Protein AF-A0AAV3RL65-F1 (afdb_monomer)

InterPro domains:
  IPR021109 Aspartic peptidase domain superfamily [G3DSA:2.40.70.10] (1-106)

Radius of gyration: 14.43 Å; Cα contacts (8 Å, |Δi|>4): 192; chains: 1; bounding box: 36×30×37 Å

Solvent-accessible surface area (backbone atoms only — not comparable to full-atom values): 6348 Å² total; per-residue (Å²): 112,43,82,36,83,84,38,85,54,25,39,33,31,44,74,41,47,56,73,68,67,56,67,71,84,61,48,40,83,35,100,47,74,47,70,48,96,86,66,53,72,44,66,36,64,14,32,37,76,43,84,44,75,50,72,58,88,85,51,41,43,76,45,83,38,67,28,42,25,31,79,65,92,86,61,95,55,50,31,37,45,7,36,56,59,38,56,77,46,60,48,48,75,38,79,93,73,74,41,78,47,55,76,49,75,82,129

Secondary structure (DSSP, 8-state):
-EE-TT-SS-EEEHHHHHHTT--GGGSBP---EEE-TTS-EEEEEEEEEEEEEEEETTEEEEEEEEEEEE--TT---SEEE-HHHHHHTT-EEETTTTEEE------

Foldseek 3Di:
DAEDAPDPFKAAEVVLVVVVVDPCVQFADDQDWDADPVRDIFGFRGKHWDFDWDDDDQFIDTDGGIHGYGHDPPDPDRIYHYNPVCVVQVWDQDPVVRDIDGDGDDD

Structure (mmCIF, N/CA/C/O backbone):
data_AF-A0AAV3RL65-F1
#
_entry.id   AF-A0AAV3RL65-F1
#
loop_
_atom_site.group_PDB
_atom_site.id
_atom_site.type_symbol
_atom_site.label_atom_id
_atom_site.label_alt_id
_atom_site.label_comp_id
_atom_site.label_asym_id
_atom_site.label_entity_id
_atom_site.label_seq_id
_atom_site.pdbx_PDB_ins_code
_atom_site.Cartn_x
_atom_site.Cartn_y
_atom_site.Cartn_z
_atom_site.occupancy
_atom_site.B_iso_or_equiv
_atom_site.auth_seq_id
_atom_site.auth_comp_id
_atom_site.auth_asym_id
_atom_site.auth_atom_id
_atom_site.pdbx_PDB_model_num
ATOM 1 N N . MET A 1 1 ? 4.165 -3.338 4.267 1.00 86.81 1 MET A N 1
ATOM 2 C CA . MET A 1 1 ? 3.481 -2.068 3.989 1.00 86.81 1 MET A CA 1
ATOM 3 C C . MET A 1 1 ? 4.323 -0.871 4.358 1.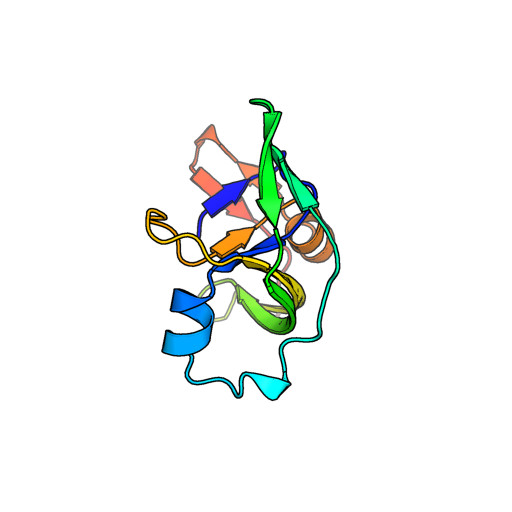00 86.81 1 MET A C 1
ATOM 5 O O . MET A 1 1 ? 4.656 -0.715 5.530 1.00 86.81 1 MET A O 1
ATOM 9 N N . LEU A 1 2 ? 4.642 -0.033 3.375 1.00 93.25 2 LEU A N 1
ATOM 10 C CA . LEU A 1 2 ? 5.087 1.340 3.609 1.00 93.25 2 LEU A CA 1
ATOM 11 C C . LEU A 1 2 ? 3.891 2.280 3.422 1.00 93.25 2 LEU A C 1
ATOM 13 O O . LEU A 1 2 ? 3.149 2.129 2.457 1.00 93.25 2 LEU A O 1
ATOM 17 N N . VAL A 1 3 ? 3.697 3.236 4.329 1.00 94.06 3 VAL A N 1
ATOM 18 C CA . VAL A 1 3 ? 2.678 4.287 4.192 1.00 94.06 3 VAL A CA 1
ATOM 19 C C . VAL A 1 3 ? 3.382 5.588 3.837 1.00 94.06 3 VAL A C 1
ATOM 21 O O . VAL A 1 3 ? 4.204 6.068 4.616 1.00 94.06 3 VAL A O 1
ATOM 24 N N . ASP A 1 4 ? 3.051 6.152 2.681 1.00 93.12 4 ASP A N 1
ATOM 25 C CA . ASP A 1 4 ? 3.666 7.365 2.153 1.00 93.12 4 ASP A CA 1
ATOM 26 C C . ASP A 1 4 ? 2.588 8.380 1.754 1.00 93.12 4 ASP A C 1
ATOM 28 O O . ASP A 1 4 ? 1.993 8.331 0.679 1.00 93.12 4 ASP A O 1
ATOM 32 N N . THR A 1 5 ? 2.359 9.365 2.621 1.00 92.50 5 THR A N 1
ATOM 33 C CA . THR A 1 5 ? 1.389 10.445 2.384 1.00 92.50 5 THR A CA 1
ATOM 34 C C . THR A 1 5 ? 1.764 11.352 1.205 1.00 92.50 5 THR A C 1
ATOM 36 O O . THR A 1 5 ? 0.926 12.114 0.716 1.00 92.50 5 THR A O 1
ATOM 39 N N . CYS A 1 6 ? 3.016 11.307 0.751 1.00 91.25 6 CYS A N 1
ATOM 40 C CA . CYS A 1 6 ? 3.522 12.117 -0.349 1.00 91.25 6 CYS A CA 1
ATOM 41 C C . CYS A 1 6 ? 3.405 11.406 -1.702 1.00 91.25 6 CYS A C 1
ATOM 43 O O . CYS A 1 6 ? 3.424 12.088 -2.734 1.00 91.25 6 CYS A O 1
ATOM 45 N N . ASN A 1 7 ? 3.204 10.086 -1.728 1.00 91.25 7 ASN A N 1
ATOM 46 C CA . ASN A 1 7 ? 3.079 9.358 -2.983 1.00 91.25 7 ASN A CA 1
ATOM 47 C C . ASN A 1 7 ? 1.707 9.578 -3.639 1.00 91.25 7 ASN A C 1
ATOM 49 O O . ASN A 1 7 ? 0.662 9.539 -2.986 1.00 91.25 7 ASN A O 1
ATOM 53 N N . SER A 1 8 ? 1.699 9.834 -4.947 1.00 92.75 8 SER A N 1
ATOM 54 C CA . SER A 1 8 ? 0.476 10.089 -5.725 1.00 92.75 8 SER A CA 1
ATOM 55 C C . SER A 1 8 ? -0.236 8.821 -6.189 1.00 92.75 8 SER A C 1
ATOM 57 O O . SER A 1 8 ? -1.384 8.903 -6.618 1.00 92.75 8 SER A O 1
ATOM 59 N N . VAL A 1 9 ? 0.435 7.677 -6.105 1.00 94.88 9 VAL A N 1
ATOM 60 C CA . VAL A 1 9 ? -0.052 6.370 -6.547 1.00 94.88 9 VAL A CA 1
ATOM 61 C C . VAL A 1 9 ? 0.094 5.354 -5.420 1.00 94.88 9 VAL A C 1
ATOM 63 O O . VAL A 1 9 ? 0.878 5.551 -4.494 1.00 94.88 9 VAL A O 1
ATOM 66 N N . ASP A 1 10 ? -0.631 4.250 -5.502 1.00 96.88 10 ASP A N 1
ATOM 67 C CA . ASP A 1 10 ? -0.387 3.080 -4.664 1.00 96.88 10 ASP A CA 1
ATOM 68 C C . ASP A 1 10 ? 0.437 2.077 -5.471 1.00 96.88 10 ASP A C 1
ATOM 70 O O . ASP A 1 10 ? 0.130 1.815 -6.636 1.00 96.88 10 ASP A O 1
ATOM 74 N N . LEU A 1 11 ? 1.506 1.541 -4.883 1.00 95.75 11 LEU A N 1
ATOM 75 C CA . LEU A 1 11 ? 2.410 0.614 -5.564 1.00 95.75 11 LEU A CA 1
ATOM 76 C C . LEU A 1 11 ? 2.276 -0.789 -5.002 1.00 95.75 11 LEU A C 1
ATOM 78 O O . LEU A 1 11 ? 2.280 -0.984 -3.786 1.00 95.75 11 LEU A O 1
ATOM 82 N N . LEU A 1 12 ? 2.265 -1.761 -5.903 1.00 96.56 12 LEU A N 1
ATOM 83 C CA . LEU A 1 12 ? 2.430 -3.167 -5.574 1.00 96.56 12 LEU A CA 1
ATOM 84 C C . LEU A 1 12 ? 3.652 -3.699 -6.316 1.00 96.56 12 LEU A C 1
ATOM 86 O O . LEU A 1 12 ? 3.762 -3.555 -7.533 1.00 96.56 12 LEU A O 1
ATOM 90 N N . TYR A 1 13 ? 4.577 -4.319 -5.593 1.00 95.56 13 TYR A N 1
ATOM 91 C CA . TYR A 1 13 ? 5.738 -4.925 -6.235 1.00 95.56 13 TYR A CA 1
ATOM 92 C C . TYR A 1 13 ? 5.324 -6.222 -6.930 1.00 95.56 13 TYR A C 1
ATOM 94 O O . TYR A 1 13 ? 4.569 -7.023 -6.368 1.00 95.56 13 TYR A O 1
ATOM 102 N N . LEU A 1 14 ? 5.830 -6.447 -8.143 1.00 95.25 14 LEU A N 1
ATOM 103 C CA . LEU A 1 14 ? 5.502 -7.634 -8.935 1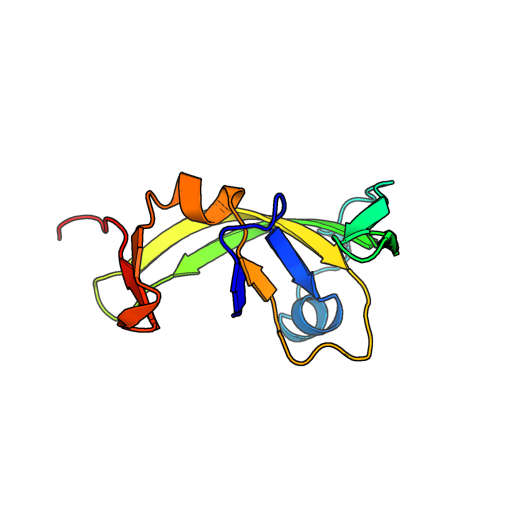.00 95.25 14 LEU A CA 1
ATOM 104 C C . LEU A 1 14 ? 5.839 -8.924 -8.173 1.00 95.25 14 LEU A C 1
A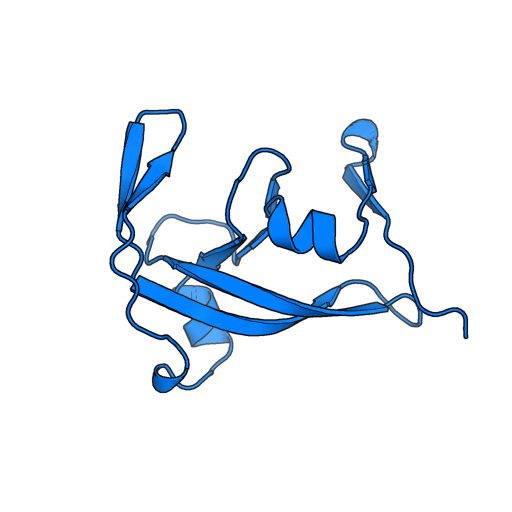TOM 106 O O . LEU A 1 14 ? 5.041 -9.858 -8.153 1.00 95.25 14 LEU A O 1
ATOM 110 N N . SER A 1 15 ? 6.954 -8.930 -7.438 1.00 94.19 15 SER A N 1
ATOM 111 C CA . SER A 1 15 ? 7.349 -10.050 -6.579 1.00 94.19 15 SER A CA 1
ATOM 112 C C . SER A 1 15 ? 6.317 -10.364 -5.486 1.00 94.19 15 SER A C 1
ATOM 114 O O . SER A 1 15 ? 6.101 -11.530 -5.152 1.00 94.19 15 SER A O 1
ATOM 116 N N . THR A 1 16 ? 5.637 -9.352 -4.941 1.00 95.12 16 THR A N 1
ATOM 117 C CA . THR A 1 16 ? 4.520 -9.527 -4.001 1.00 95.12 16 THR A CA 1
ATOM 118 C C . THR A 1 16 ? 3.299 -10.082 -4.707 1.00 95.12 16 THR A C 1
ATOM 120 O O . THR A 1 16 ? 2.694 -11.030 -4.212 1.00 95.12 16 THR A O 1
ATOM 123 N N . PHE A 1 17 ? 2.951 -9.528 -5.869 1.00 95.94 17 PHE A N 1
ATOM 124 C CA . PHE A 1 17 ? 1.827 -10.013 -6.665 1.00 95.94 17 PHE A CA 1
ATOM 125 C C . PHE A 1 17 ? 1.973 -11.511 -6.987 1.00 95.94 17 PHE A C 1
ATOM 127 O O . PHE A 1 17 ? 1.033 -12.286 -6.796 1.00 95.94 17 PHE A O 1
ATOM 134 N N . ASP A 1 18 ? 3.176 -11.939 -7.373 1.00 94.38 18 ASP A N 1
ATOM 135 C CA . ASP A 1 18 ? 3.482 -13.347 -7.632 1.00 94.38 18 ASP A CA 1
ATOM 136 C C . ASP A 1 18 ? 3.396 -14.207 -6.357 1.00 94.38 18 ASP A C 1
ATOM 138 O O . ASP A 1 18 ? 2.855 -15.316 -6.392 1.00 94.38 18 ASP A O 1
ATOM 142 N N . LYS A 1 19 ? 3.859 -13.699 -5.203 1.00 94.75 19 LYS A N 1
ATOM 143 C CA . LYS A 1 19 ? 3.730 -14.386 -3.898 1.00 94.75 19 LYS A CA 1
ATOM 144 C C . LYS A 1 19 ? 2.275 -14.557 -3.460 1.00 94.75 19 LYS A C 1
ATOM 146 O O . LYS A 1 19 ? 1.964 -15.557 -2.812 1.00 94.75 19 LYS A O 1
ATOM 151 N N . LEU A 1 20 ? 1.388 -13.633 -3.837 1.00 95.31 20 LEU A N 1
ATOM 152 C CA . LEU A 1 20 ? -0.060 -13.7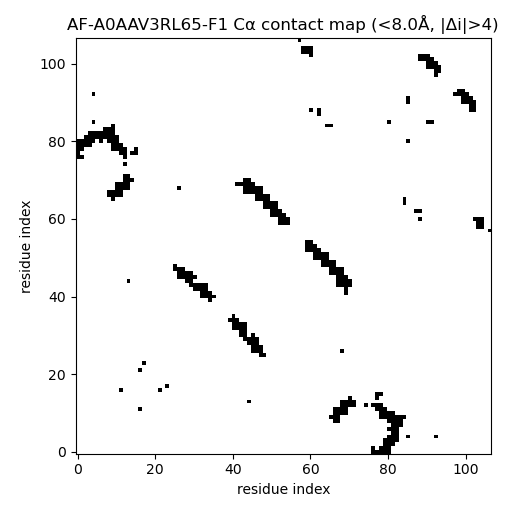54 -3.630 1.00 95.31 20 LEU A CA 1
ATOM 153 C C . LEU A 1 20 ? -0.703 -14.812 -4.544 1.00 95.31 20 LEU A C 1
ATOM 155 O O . LEU A 1 20 ? -1.871 -15.146 -4.353 1.00 95.31 20 LEU A O 1
ATOM 159 N N . ARG A 1 21 ? 0.051 -15.368 -5.506 1.00 96.31 21 ARG A N 1
ATOM 160 C CA . ARG A 1 21 ? -0.388 -16.409 -6.454 1.00 96.31 21 ARG A CA 1
ATOM 161 C C . A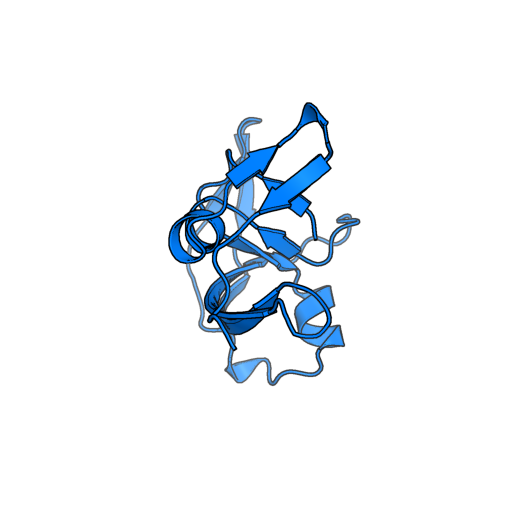RG A 1 21 ? -1.623 -16.000 -7.258 1.00 96.31 21 ARG A C 1
ATOM 163 O O . ARG A 1 21 ? -2.453 -16.837 -7.614 1.00 96.31 21 ARG A O 1
ATOM 170 N N . LEU A 1 22 ? -1.741 -14.706 -7.538 1.00 95.69 22 LEU A N 1
ATOM 171 C CA . LEU A 1 22 ? -2.818 -14.162 -8.348 1.00 95.69 22 LEU A CA 1
ATOM 172 C C . LEU A 1 22 ? -2.528 -14.387 -9.842 1.00 95.69 22 LEU A C 1
ATOM 174 O O . LEU A 1 22 ? -1.367 -14.364 -10.259 1.00 95.69 22 LEU A O 1
ATOM 178 N N . PRO A 1 23 ? -3.558 -14.578 -10.684 1.00 96.81 23 PRO A N 1
ATOM 179 C CA . PRO A 1 23 ? -3.356 -14.673 -12.123 1.00 96.81 23 PRO A CA 1
ATOM 180 C C . PRO A 1 23 ? -2.768 -13.370 -12.671 1.00 96.81 23 PRO A C 1
ATOM 182 O O . PRO A 1 23 ? -3.385 -12.311 -12.552 1.00 96.81 23 PRO A O 1
ATOM 185 N N . ARG A 1 24 ? -1.613 -13.439 -13.346 1.00 95.94 24 ARG A N 1
ATOM 186 C CA . ARG A 1 24 ? -1.004 -12.268 -14.008 1.00 95.94 24 ARG A CA 1
ATOM 187 C C . ARG A 1 24 ? -1.914 -11.623 -15.061 1.00 95.94 24 ARG A C 1
ATOM 189 O O . ARG A 1 24 ? -1.738 -10.453 -15.360 1.00 95.94 24 ARG A O 1
ATOM 196 N N . SER A 1 25 ? -2.931 -12.334 -15.554 1.00 96.62 25 SER A N 1
ATOM 197 C CA . SER A 1 25 ? -3.983 -11.778 -16.419 1.00 96.62 25 SER A CA 1
ATOM 198 C C . SER A 1 25 ? -4.838 -10.693 -15.751 1.00 96.62 25 SER A C 1
ATOM 200 O O . SER A 1 25 ? -5.568 -9.992 -16.446 1.00 96.62 25 SER A O 1
ATOM 202 N N . LEU A 1 26 ? -4.793 -10.567 -14.419 1.00 97.31 26 LEU A N 1
ATOM 203 C CA . LEU A 1 26 ? -5.429 -9.463 -13.698 1.00 97.31 26 LEU A CA 1
ATOM 204 C C . LEU A 1 26 ? -4.657 -8.148 -13.848 1.00 97.31 26 LEU A C 1
ATOM 206 O O . LEU A 1 26 ? -5.255 -7.085 -13.691 1.00 97.31 26 LEU A O 1
ATOM 210 N N . ILE A 1 27 ? -3.356 -8.216 -14.149 1.00 97.75 27 ILE A N 1
ATOM 211 C CA . ILE A 1 27 ? -2.538 -7.037 -14.414 1.00 97.75 27 ILE A CA 1
ATOM 212 C C . ILE A 1 27 ? -2.866 -6.554 -15.824 1.00 97.75 27 ILE A C 1
ATOM 214 O O . ILE A 1 27 ? -2.637 -7.254 -16.813 1.00 97.75 27 ILE A O 1
ATOM 218 N N . LYS A 1 28 ? -3.400 -5.340 -15.917 1.00 97.50 28 LYS A N 1
ATOM 219 C CA . LYS A 1 28 ? -3.671 -4.681 -17.192 1.00 97.50 28 LYS A CA 1
ATOM 220 C C . LYS A 1 28 ? -2.449 -3.866 -17.609 1.00 97.50 28 LYS A C 1
ATOM 222 O O . LYS A 1 28 ? -1.869 -3.201 -16.751 1.00 97.50 28 LYS A O 1
ATOM 227 N N . PRO A 1 29 ? -2.054 -3.886 -18.894 1.00 94.75 29 PRO A N 1
ATOM 228 C CA . PRO A 1 29 ? -0.959 -3.054 -19.373 1.00 94.75 29 PRO A CA 1
ATOM 229 C C . PRO A 1 29 ? -1.208 -1.578 -19.058 1.00 94.75 29 PRO A C 1
ATOM 231 O O . PRO A 1 29 ? -2.283 -1.052 -19.344 1.00 94.75 29 PRO A O 1
ATOM 234 N N . LEU A 1 30 ? -0.198 -0.916 -18.498 1.00 93.44 30 LEU A N 1
ATOM 235 C CA . LEU A 1 30 ? -0.224 0.508 -18.193 1.00 93.44 30 LEU A CA 1
ATOM 236 C C . LEU A 1 30 ? 1.060 1.148 -18.725 1.00 93.44 30 LEU A C 1
ATOM 238 O O . LEU A 1 30 ? 2.155 0.869 -18.243 1.00 93.44 30 LEU A O 1
ATOM 242 N N . HIS A 1 31 ? 0.932 2.036 -19.709 1.00 88.12 31 HIS A N 1
ATOM 243 C CA . HIS A 1 31 ? 2.062 2.764 -20.292 1.00 88.12 31 HIS A CA 1
ATOM 244 C C . HIS A 1 31 ? 2.369 4.042 -19.504 1.00 88.12 31 HIS A C 1
ATOM 246 O O . HIS A 1 31 ? 2.357 5.143 -20.051 1.00 88.12 31 HIS A O 1
ATOM 252 N N . THR A 1 32 ? 2.638 3.887 -18.210 1.00 89.94 32 THR A N 1
ATOM 253 C CA . THR A 1 32 ? 2.960 5.001 -17.312 1.00 89.94 32 THR A CA 1
ATOM 254 C C . THR A 1 32 ? 4.389 4.867 -16.809 1.00 89.94 32 THR A C 1
ATOM 256 O O . THR A 1 32 ? 4.787 3.813 -16.312 1.00 89.94 32 THR A O 1
ATOM 259 N N . VAL A 1 33 ? 5.145 5.958 -16.909 1.00 90.56 33 VAL A N 1
ATOM 260 C CA . VAL A 1 33 ? 6.434 6.117 -16.233 1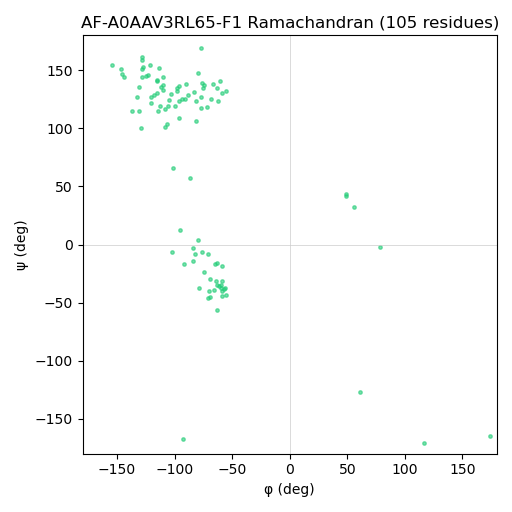.00 90.56 33 VAL A CA 1
ATOM 261 C C . VAL A 1 33 ? 6.176 6.824 -14.909 1.00 90.56 33 VAL A C 1
ATOM 263 O O . VAL A 1 33 ? 5.576 7.899 -14.875 1.00 90.56 33 VAL A O 1
ATOM 266 N N . LEU A 1 34 ? 6.622 6.219 -13.817 1.00 91.44 34 LEU A N 1
ATOM 267 C CA . LEU A 1 34 ? 6.604 6.827 -12.497 1.00 91.44 34 LEU A CA 1
ATOM 268 C C . LEU A 1 34 ? 7.921 7.556 -12.274 1.00 91.44 34 LEU A C 1
ATOM 270 O O . LEU A 1 34 ? 8.983 6.947 -12.375 1.00 91.44 34 LEU A O 1
ATOM 274 N N . THR A 1 35 ? 7.849 8.841 -11.942 1.00 89.62 35 THR A N 1
ATOM 275 C CA . THR A 1 35 ? 9.028 9.668 -11.669 1.00 89.62 35 THR A CA 1
ATOM 276 C C . THR A 1 35 ? 9.044 10.059 -10.201 1.00 89.62 35 THR A C 1
ATOM 278 O O . THR A 1 35 ? 8.123 10.717 -9.715 1.00 89.62 35 THR A O 1
ATOM 281 N N . GLY A 1 36 ? 10.092 9.646 -9.494 1.00 84.38 36 GLY A N 1
ATOM 282 C CA . GLY A 1 36 ? 10.322 10.021 -8.106 1.00 84.38 36 GLY A CA 1
ATOM 283 C C . GLY A 1 36 ? 10.865 11.443 -7.966 1.00 84.38 36 GLY A C 1
ATOM 284 O O . GLY A 1 36 ? 11.313 12.068 -8.926 1.00 84.38 36 GLY A O 1
ATOM 285 N N . PHE A 1 37 ? 10.891 11.940 -6.730 1.00 73.12 37 PHE A N 1
ATOM 286 C CA . PHE A 1 37 ? 11.399 13.279 -6.408 1.00 73.12 37 PHE A CA 1
ATOM 287 C C . PHE A 1 37 ? 12.866 13.493 -6.821 1.00 73.12 37 PHE A C 1
ATOM 289 O O . PHE A 1 37 ? 13.261 14.592 -7.194 1.00 73.12 37 PHE A O 1
ATOM 296 N N . THR A 1 38 ? 13.670 12.431 -6.799 1.00 80.75 38 THR A N 1
ATOM 297 C CA . THR A 1 38 ? 15.081 12.432 -7.213 1.00 80.75 38 THR A CA 1
ATOM 298 C C . THR A 1 38 ? 15.268 12.353 -8.735 1.00 80.75 38 THR A C 1
ATOM 300 O O . THR A 1 38 ? 16.397 12.244 -9.203 1.00 80.75 38 THR A O 1
ATOM 303 N N . GLY A 1 39 ? 14.184 12.374 -9.521 1.00 83.56 39 GLY A N 1
ATOM 304 C CA . GLY A 1 39 ? 14.214 12.252 -10.983 1.00 83.56 39 GLY A CA 1
ATOM 305 C C . GLY A 1 39 ? 14.406 10.822 -11.492 1.00 83.56 39 GLY A C 1
ATOM 306 O O . GLY A 1 39 ? 14.369 10.592 -12.698 1.00 83.56 39 GLY A O 1
ATOM 307 N N . HIS A 1 40 ? 14.572 9.850 -10.591 1.00 86.25 40 HIS A N 1
ATOM 308 C CA . HIS A 1 40 ? 14.588 8.439 -10.956 1.00 86.25 40 HIS A CA 1
ATOM 309 C C . HIS A 1 40 ? 13.235 8.036 -11.535 1.00 86.25 40 HIS A C 1
ATOM 311 O O . HIS A 1 40 ? 12.185 8.381 -10.987 1.00 86.25 40 HIS A O 1
ATOM 317 N N . THR A 1 41 ? 13.279 7.304 -12.642 1.00 89.62 41 THR A N 1
ATOM 318 C CA . THR A 1 41 ? 12.095 6.866 -13.374 1.00 89.62 41 THR A CA 1
ATOM 319 C C . THR A 1 41 ? 11.980 5.355 -13.350 1.00 89.62 41 THR A C 1
ATOM 321 O O . THR A 1 41 ? 12.979 4.640 -13.419 1.00 89.62 41 THR A O 1
ATOM 324 N N . ILE A 1 42 ? 10.750 4.872 -13.222 1.00 90.81 42 ILE A N 1
ATOM 325 C CA . ILE A 1 42 ? 10.418 3.452 -13.191 1.00 90.81 42 ILE A CA 1
ATOM 326 C C . ILE A 1 42 ? 9.247 3.240 -14.141 1.00 90.81 42 ILE A C 1
ATOM 328 O O . ILE A 1 42 ? 8.218 3.910 -14.033 1.00 90.81 42 ILE A O 1
ATOM 332 N N . GLN A 1 43 ? 9.396 2.306 -15.073 1.00 93.50 43 GLN A N 1
ATOM 333 C CA . GLN A 1 43 ? 8.302 1.909 -15.947 1.00 93.50 43 GLN A CA 1
ATOM 334 C C . GLN A 1 43 ? 7.340 1.004 -15.171 1.00 93.50 43 GLN A C 1
ATOM 336 O O . GLN A 1 43 ? 7.759 0.000 -14.593 1.00 93.50 43 GLN A O 1
ATOM 341 N N . ALA A 1 44 ? 6.050 1.342 -15.167 1.00 95.62 44 ALA A N 1
ATOM 342 C CA . ALA A 1 44 ? 5.039 0.446 -14.625 1.00 95.62 44 ALA A CA 1
ATOM 343 C C . ALA A 1 44 ? 4.929 -0.817 -15.493 1.00 95.62 44 ALA A C 1
ATOM 345 O O . ALA A 1 44 ? 4.915 -0.740 -16.724 1.00 95.62 44 ALA A O 1
ATOM 346 N N . VAL A 1 45 ? 4.806 -1.972 -14.839 1.00 96.19 45 VAL A N 1
ATOM 347 C CA . VAL A 1 45 ? 4.445 -3.246 -15.483 1.00 96.19 45 VAL A CA 1
ATOM 348 C C . VAL A 1 45 ? 2.987 -3.195 -15.929 1.00 96.19 45 VAL A C 1
ATOM 350 O O . VAL A 1 45 ? 2.626 -3.676 -17.001 1.00 96.19 45 VAL A O 1
ATOM 353 N N . GLY A 1 46 ? 2.140 -2.604 -15.090 1.00 97.31 46 GLY A N 1
ATOM 354 C CA . GLY A 1 46 ? 0.714 -2.517 -15.326 1.00 97.31 46 GLY A CA 1
ATOM 355 C C . GLY A 1 46 ? -0.030 -1.930 -14.141 1.00 97.31 46 GLY A C 1
ATOM 356 O O . GLY A 1 46 ? 0.567 -1.363 -13.227 1.00 97.31 46 GLY A O 1
ATOM 357 N N . GLU A 1 47 ? -1.339 -2.112 -14.142 1.00 97.69 47 GLU A N 1
ATOM 358 C CA . GLU A 1 47 ? -2.218 -1.793 -13.024 1.00 97.69 47 GLU A CA 1
ATOM 359 C C . GLU A 1 47 ? -3.093 -2.988 -12.656 1.00 97.69 47 GLU A C 1
ATOM 361 O O . GLU A 1 47 ? -3.414 -3.835 -13.495 1.00 97.69 47 GLU A O 1
ATOM 366 N N . VAL A 1 48 ? -3.499 -3.052 -11.393 1.00 97.94 48 VAL A N 1
ATOM 367 C CA . VAL A 1 48 ? -4.441 -4.057 -10.907 1.00 97.94 48 VAL A CA 1
ATOM 368 C C . VAL A 1 48 ? -5.369 -3.463 -9.855 1.00 97.94 48 VAL A C 1
ATOM 370 O O . VAL A 1 48 ? -4.965 -2.634 -9.043 1.00 97.94 48 VAL A O 1
ATOM 373 N N . THR A 1 49 ? -6.624 -3.905 -9.854 1.00 97.81 49 THR A N 1
ATOM 374 C CA . THR A 1 49 ? -7.581 -3.601 -8.786 1.00 97.81 49 THR A CA 1
ATOM 375 C C . THR A 1 49 ? -7.767 -4.835 -7.919 1.00 97.81 49 THR A C 1
ATOM 377 O O . THR A 1 49 ? -8.124 -5.893 -8.437 1.00 97.81 49 THR A O 1
ATOM 380 N N . LEU A 1 50 ? -7.542 -4.700 -6.614 1.00 97.38 50 LEU A N 1
ATOM 381 C CA . LEU A 1 50 ? -7.657 -5.784 -5.637 1.00 97.38 50 LEU A CA 1
ATOM 382 C C . LEU A 1 50 ? -8.544 -5.351 -4.470 1.00 97.38 50 LEU A C 1
ATOM 384 O O . LEU A 1 50 ? -8.584 -4.171 -4.117 1.00 97.38 50 LEU A O 1
ATOM 388 N N . ASP A 1 51 ? -9.220 -6.313 -3.845 1.00 96.81 51 ASP A N 1
ATOM 389 C CA . ASP A 1 51 ? -9.819 -6.082 -2.535 1.00 96.81 51 ASP A CA 1
ATOM 390 C C . ASP A 1 51 ? -8.685 -6.007 -1.504 1.00 96.81 51 ASP A C 1
ATOM 392 O O . ASP A 1 51 ? -7.904 -6.945 -1.332 1.00 96.81 51 ASP A O 1
ATOM 396 N N . PHE A 1 52 ? -8.564 -4.853 -0.855 1.00 95.56 52 PHE A N 1
ATOM 397 C CA . PHE A 1 52 ? -7.522 -4.550 0.112 1.00 95.56 52 PHE A CA 1
ATOM 398 C C . PHE A 1 52 ? -8.149 -4.368 1.488 1.00 95.56 52 PHE A C 1
ATOM 400 O O . PHE A 1 52 ? -8.919 -3.430 1.715 1.00 95.56 52 PHE A O 1
ATOM 407 N N . THR A 1 53 ? -7.813 -5.274 2.401 1.00 95.25 53 THR A N 1
ATOM 408 C CA . THR A 1 53 ? -8.279 -5.252 3.787 1.00 95.25 53 THR A CA 1
ATOM 409 C C . THR A 1 53 ? -7.176 -4.736 4.699 1.00 95.25 53 THR A C 1
ATOM 411 O O . THR A 1 53 ? -6.055 -5.241 4.679 1.00 95.25 53 THR A O 1
ATOM 414 N N . VAL A 1 54 ? -7.504 -3.756 5.538 1.00 94.25 54 VAL A N 1
ATOM 415 C CA . VAL A 1 54 ? -6.598 -3.186 6.539 1.00 94.25 54 VAL A CA 1
ATOM 416 C C . VAL A 1 54 ? -7.246 -3.184 7.918 1.00 94.25 54 VAL A C 1
ATOM 418 O O . VAL A 1 54 ? -8.449 -2.958 8.048 1.00 94.25 54 VAL A O 1
ATOM 421 N N . GLY A 1 55 ? -6.437 -3.411 8.953 1.00 92.88 55 GLY A N 1
ATOM 422 C CA . GLY A 1 55 ? -6.872 -3.464 10.347 1.00 92.88 55 GLY A CA 1
ATOM 423 C C . GLY A 1 55 ? -6.669 -4.832 10.981 1.00 92.88 55 GLY A C 1
ATOM 424 O O . GLY A 1 55 ? -6.020 -5.702 10.408 1.00 92.88 55 GLY A O 1
ATOM 425 N N . GLU A 1 56 ? -7.212 -5.008 12.182 1.00 89.81 56 GLU A N 1
ATOM 426 C CA . GLU A 1 56 ? -7.062 -6.236 12.966 1.00 89.81 56 GLU A CA 1
ATOM 427 C C . GLU A 1 56 ? -8.335 -6.528 13.774 1.00 89.81 56 GLU A C 1
ATOM 429 O O . GLU A 1 56 ? -9.026 -5.615 14.243 1.00 89.81 56 GLU A O 1
ATOM 434 N N . GLY A 1 57 ? -8.644 -7.817 13.951 1.00 89.75 57 GLY A N 1
ATOM 435 C CA . GLY A 1 57 ? -9.802 -8.277 14.712 1.00 89.75 57 GLY A CA 1
ATOM 436 C C . GLY A 1 57 ? -11.114 -7.780 14.106 1.00 89.75 57 GLY A C 1
ATOM 437 O O . GLY A 1 57 ? -11.367 -7.956 12.920 1.00 89.75 57 GLY A O 1
ATOM 438 N N . THR A 1 58 ? -11.952 -7.139 14.920 1.00 87.44 58 THR A N 1
ATOM 439 C CA . THR A 1 58 ? -13.226 -6.553 14.468 1.00 87.44 58 THR A CA 1
ATOM 440 C C . THR A 1 58 ? -13.069 -5.168 13.838 1.00 87.44 58 THR A C 1
ATOM 442 O O . THR A 1 58 ? -14.026 -4.633 13.286 1.00 87.44 58 THR A O 1
ATOM 445 N N . LYS A 1 59 ? -11.874 -4.568 13.899 1.00 91.50 59 LYS A N 1
ATOM 446 C CA . LYS A 1 59 ? -11.597 -3.215 13.403 1.00 91.50 59 LYS A CA 1
ATOM 447 C C . LYS A 1 59 ? -10.906 -3.291 12.050 1.00 91.50 59 LYS A C 1
ATOM 449 O O . LYS A 1 59 ? -9.743 -2.907 11.925 1.00 91.50 59 LYS A O 1
ATOM 454 N N . ILE A 1 60 ? -11.628 -3.797 11.055 1.00 94.81 60 ILE A N 1
ATOM 455 C CA . ILE A 1 60 ? -11.152 -3.904 9.675 1.00 94.81 60 ILE A CA 1
ATOM 456 C C . ILE A 1 60 ? -11.942 -2.991 8.740 1.00 94.81 60 ILE A C 1
ATOM 458 O O . ILE A 1 60 ? -13.114 -2.690 8.971 1.00 94.81 60 ILE A O 1
ATOM 462 N N . SER A 1 61 ? -11.293 -2.562 7.665 1.00 94.94 61 SER A N 1
ATOM 463 C CA . SER A 1 61 ? -11.929 -1.919 6.519 1.00 94.94 61 SER A CA 1
ATOM 464 C C . SER A 1 61 ? -11.436 -2.604 5.253 1.00 94.94 61 SER A C 1
ATOM 466 O O . SER A 1 61 ? -10.243 -2.887 5.136 1.00 94.94 61 SER A O 1
ATOM 468 N N . THR A 1 62 ? -12.351 -2.900 4.333 1.00 95.81 62 THR A N 1
ATOM 469 C CA . THR A 1 62 ? -12.023 -3.481 3.027 1.00 95.81 62 THR A CA 1
ATOM 470 C C . THR A 1 62 ? -12.455 -2.517 1.940 1.00 95.81 62 THR A C 1
ATOM 472 O O . THR A 1 62 ? -13.601 -2.067 1.929 1.00 95.81 62 THR A O 1
ATOM 475 N N . ILE A 1 63 ? -11.537 -2.205 1.032 1.00 96.31 63 ILE A N 1
ATOM 476 C CA . ILE A 1 63 ? -11.771 -1.311 -0.102 1.00 96.31 63 ILE A CA 1
ATOM 477 C C . ILE A 1 63 ? -11.337 -1.986 -1.400 1.00 96.31 63 ILE A C 1
ATOM 479 O O . ILE A 1 63 ? -10.484 -2.869 -1.390 1.00 96.31 63 ILE A O 1
ATOM 483 N N . ARG A 1 64 ? -11.863 -1.518 -2.534 1.00 97.44 64 ARG A N 1
ATOM 484 C CA . ARG A 1 64 ? -11.249 -1.798 -3.836 1.00 97.44 64 ARG A CA 1
ATOM 485 C C . ARG A 1 64 ? -10.096 -0.833 -4.055 1.00 97.44 64 ARG A C 1
ATOM 487 O O . ARG A 1 64 ? -10.319 0.349 -4.301 1.00 97.44 64 ARG A O 1
ATOM 494 N N . ALA A 1 65 ? -8.880 -1.342 -3.933 1.00 97.31 65 ALA A N 1
ATOM 495 C CA . ALA A 1 65 ? -7.658 -0.578 -4.107 1.00 97.31 65 ALA A CA 1
ATOM 496 C C . ALA A 1 65 ? -7.119 -0.741 -5.529 1.00 97.31 65 ALA A C 1
ATOM 498 O O . ALA A 1 65 ? -7.077 -1.849 -6.065 1.00 97.31 65 ALA A O 1
ATOM 499 N N . HIS A 1 66 ? -6.692 0.369 -6.124 1.00 97.25 66 HIS A N 1
ATOM 500 C CA . HIS A 1 66 ? -6.025 0.399 -7.420 1.00 97.25 66 HIS A CA 1
ATOM 501 C C . HIS A 1 66 ? -4.521 0.510 -7.195 1.00 97.25 66 HIS A C 1
ATOM 503 O O . HIS A 1 66 ? -4.066 1.494 -6.623 1.00 97.25 66 HIS A O 1
ATOM 509 N N . PHE A 1 67 ? -3.763 -0.479 -7.655 1.00 97.62 67 PHE A N 1
ATOM 510 C CA . PHE A 1 67 ? -2.311 -0.500 -7.552 1.00 97.62 67 PHE A CA 1
ATOM 511 C C . PHE A 1 67 ? -1.670 -0.371 -8.925 1.00 97.62 67 PHE A C 1
ATOM 513 O O . PHE A 1 67 ? -2.037 -1.087 -9.859 1.00 97.62 67 PHE A O 1
ATOM 520 N N . THR A 1 68 ? -0.643 0.465 -9.011 1.00 97.50 68 THR A N 1
ATOM 521 C CA . THR A 1 68 ? 0.342 0.397 -10.087 1.00 97.50 68 THR A CA 1
ATOM 522 C C . THR A 1 68 ? 1.357 -0.684 -9.737 1.00 97.50 68 THR A C 1
ATOM 524 O O . THR A 1 68 ? 1.979 -0.652 -8.672 1.00 97.50 68 THR A O 1
ATOM 527 N N . VAL A 1 69 ? 1.525 -1.657 -10.627 1.00 96.75 69 VAL A N 1
ATOM 528 C CA . VAL A 1 69 ? 2.475 -2.753 -10.447 1.00 96.75 69 VAL A CA 1
ATOM 529 C C . VAL A 1 69 ? 3.828 -2.348 -11.011 1.00 96.75 69 VAL A C 1
ATOM 531 O O . VAL A 1 69 ? 3.922 -1.919 -12.163 1.00 96.75 69 VAL A O 1
ATOM 534 N N . VAL A 1 70 ? 4.877 -2.502 -10.210 1.00 95.19 70 VAL A N 1
ATOM 535 C CA . VAL A 1 70 ? 6.262 -2.202 -10.601 1.00 95.19 70 VAL A CA 1
ATOM 536 C C . VAL A 1 70 ? 7.150 -3.417 -10.388 1.00 95.19 70 VAL A C 1
ATOM 538 O O . VAL A 1 70 ? 6.954 -4.178 -9.439 1.00 95.19 70 VAL A O 1
ATOM 541 N N . ASP A 1 71 ? 8.132 -3.590 -11.268 1.00 93.50 71 ASP A N 1
ATOM 542 C CA . ASP A 1 71 ? 9.150 -4.627 -11.139 1.00 93.50 71 ASP A CA 1
ATOM 543 C C . ASP A 1 71 ? 10.473 -3.976 -10.737 1.00 93.50 71 ASP A C 1
ATOM 545 O O . ASP A 1 71 ? 11.110 -3.283 -11.530 1.00 93.50 71 ASP A O 1
ATOM 549 N N . LEU A 1 72 ? 10.817 -4.111 -9.458 1.00 88.62 72 LEU A N 1
ATOM 550 C CA . LEU A 1 72 ? 12.032 -3.568 -8.863 1.00 88.62 72 LEU A CA 1
ATOM 551 C C . LEU A 1 72 ? 12.631 -4.633 -7.956 1.00 88.62 72 LEU A C 1
ATOM 553 O O . LEU A 1 72 ? 12.025 -5.002 -6.948 1.00 88.62 72 LEU A O 1
ATOM 557 N N . GLU A 1 73 ? 13.818 -5.105 -8.321 1.00 75.94 73 GLU A N 1
ATOM 558 C CA . GLU A 1 73 ? 14.484 -6.221 -7.646 1.00 75.94 73 GLU A CA 1
ATOM 559 C C . GLU A 1 73 ? 14.959 -5.854 -6.226 1.00 75.94 73 GLU A C 1
ATOM 561 O O . GLU A 1 73 ? 14.919 -6.697 -5.332 1.00 75.94 73 GLU A O 1
ATOM 566 N N . ASP A 1 74 ? 15.301 -4.584 -5.980 1.00 77.75 74 ASP A N 1
ATOM 567 C CA . ASP A 1 74 ? 15.941 -4.126 -4.734 1.00 77.75 74 ASP A CA 1
ATOM 568 C C . ASP A 1 74 ? 14.979 -3.564 -3.668 1.00 77.75 74 ASP A C 1
ATOM 570 O O . ASP A 1 74 ? 15.406 -2.928 -2.699 1.00 77.75 74 ASP A O 1
ATOM 574 N N . SER A 1 75 ? 13.665 -3.753 -3.809 1.00 79.19 75 SER A N 1
ATOM 575 C CA . SER A 1 75 ? 12.725 -3.240 -2.806 1.00 79.19 75 SER A CA 1
ATOM 576 C C . SER A 1 75 ? 12.572 -4.167 -1.604 1.00 79.19 75 SER A C 1
ATOM 578 O O . SER A 1 75 ? 12.272 -5.353 -1.730 1.00 79.19 75 SER A O 1
ATOM 580 N N . SER A 1 76 ? 12.673 -3.592 -0.406 1.00 85.38 76 SER A N 1
ATOM 581 C CA . 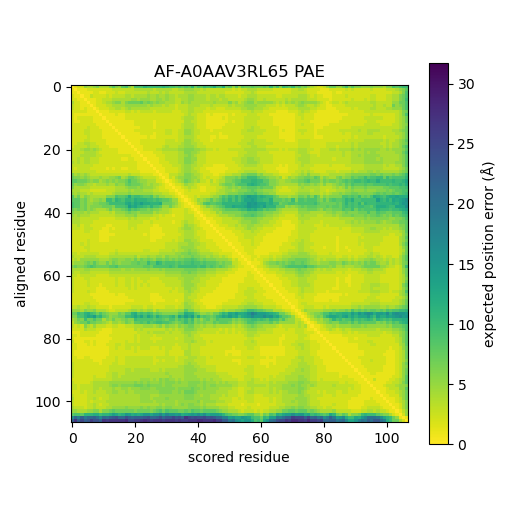SER A 1 76 ? 12.385 -4.265 0.865 1.00 85.38 76 SER A CA 1
ATOM 582 C C . SER A 1 76 ? 10.898 -4.266 1.243 1.00 85.38 76 SER A C 1
ATOM 584 O O . SER A 1 76 ? 10.521 -4.841 2.268 1.00 85.38 76 SER A O 1
ATOM 586 N N . TYR A 1 77 ? 10.040 -3.627 0.443 1.00 88.69 77 TYR A N 1
ATOM 587 C CA . TYR A 1 77 ? 8.616 -3.475 0.729 1.00 88.69 77 TYR A CA 1
ATOM 588 C C . TYR A 1 77 ? 7.759 -4.311 -0.211 1.00 88.69 77 TYR A C 1
ATOM 590 O O . TYR A 1 77 ? 8.039 -4.427 -1.397 1.00 88.69 77 TYR A O 1
ATOM 598 N N . ASN A 1 78 ? 6.659 -4.839 0.325 1.00 93.31 78 ASN A N 1
ATOM 599 C CA . ASN A 1 78 ? 5.686 -5.585 -0.464 1.00 93.31 78 ASN A CA 1
ATOM 600 C C . ASN A 1 78 ? 4.749 -4.664 -1.269 1.00 93.31 78 ASN A C 1
ATOM 602 O O . ASN A 1 78 ? 4.418 -4.960 -2.419 1.00 93.31 78 ASN A O 1
ATOM 606 N N . GLU A 1 79 ? 4.369 -3.535 -0.667 1.00 94.44 79 GLU A N 1
ATOM 607 C CA . GLU A 1 79 ? 3.486 -2.508 -1.214 1.00 94.44 79 GLU A CA 1
ATOM 608 C C . GLU A 1 79 ? 3.783 -1.145 -0.569 1.00 94.44 79 GLU A C 1
ATOM 610 O O . GLU A 1 79 ? 4.255 -1.072 0.578 1.00 94.44 79 GLU A O 1
ATOM 615 N N . LEU A 1 80 ? 3.468 -0.077 -1.303 1.00 95.00 80 LEU A N 1
ATOM 616 C CA . LEU A 1 80 ? 3.511 1.307 -0.841 1.00 95.00 80 LEU A CA 1
ATOM 617 C C . LEU A 1 80 ? 2.114 1.914 -0.978 1.00 95.00 80 LEU A C 1
ATOM 619 O O . LEU A 1 80 ? 1.551 1.963 -2.070 1.00 95.00 80 LEU A O 1
ATOM 623 N N . ILE A 1 81 ? 1.575 2.384 0.142 1.00 96.38 81 ILE A N 1
ATOM 624 C CA . ILE A 1 81 ? 0.252 2.990 0.245 1.00 96.38 81 ILE A CA 1
ATOM 625 C C . ILE A 1 81 ? 0.396 4.506 0.174 1.00 96.38 81 ILE A C 1
ATOM 627 O O . ILE A 1 81 ? 0.925 5.132 1.096 1.00 96.38 81 ILE A O 1
ATOM 631 N N . GLY A 1 82 ? -0.048 5.064 -0.942 1.00 96.50 82 GLY A N 1
ATOM 632 C CA . GLY A 1 82 ? -0.036 6.478 -1.250 1.00 96.50 82 GLY A CA 1
ATOM 633 C C . GLY A 1 82 ? -1.326 7.192 -0.863 1.00 96.50 82 GLY A C 1
ATOM 634 O O . GLY A 1 82 ? -2.207 6.679 -0.168 1.00 96.50 82 GLY A O 1
ATOM 635 N N . ARG A 1 83 ? -1.462 8.422 -1.361 1.00 96.56 83 ARG A N 1
ATOM 636 C CA . ARG A 1 83 ? -2.658 9.246 -1.153 1.00 96.56 83 ARG A CA 1
ATOM 637 C C . ARG A 1 83 ? -3.975 8.604 -1.603 1.00 96.56 83 ARG A C 1
ATOM 639 O O . ARG A 1 83 ? -4.950 8.865 -0.897 1.00 96.56 83 ARG A O 1
ATOM 646 N N . PRO A 1 84 ? -4.078 7.841 -2.711 1.00 97.75 84 PRO A N 1
ATOM 647 C CA . PRO A 1 84 ? -5.382 7.350 -3.152 1.00 97.75 84 PRO A CA 1
ATOM 648 C C . PRO A 1 84 ? -6.020 6.403 -2.126 1.00 97.75 84 PRO A C 1
ATOM 650 O O . PRO A 1 84 ? -7.083 6.743 -1.601 1.00 97.75 84 PRO A O 1
ATOM 653 N N . ILE A 1 85 ? -5.351 5.312 -1.727 1.00 97.69 85 ILE A N 1
ATOM 654 C CA . ILE A 1 85 ? -5.861 4.420 -0.666 1.00 97.69 85 ILE A CA 1
ATOM 655 C C . ILE A 1 85 ? -6.073 5.167 0.658 1.00 97.69 85 ILE A C 1
ATOM 657 O O . ILE A 1 85 ? -7.117 4.995 1.291 1.00 97.69 85 ILE A O 1
ATOM 661 N N . LEU A 1 86 ? -5.129 6.019 1.081 1.00 97.19 86 LEU A N 1
ATOM 662 C CA . LEU A 1 86 ? -5.269 6.775 2.335 1.00 97.19 86 LEU A CA 1
ATOM 663 C C . LEU A 1 86 ? -6.517 7.665 2.336 1.00 97.19 86 LEU A C 1
ATOM 665 O O . LEU A 1 86 ? -7.222 7.745 3.342 1.00 97.19 86 LEU A O 1
ATOM 669 N N . THR A 1 87 ? -6.809 8.301 1.203 1.00 97.06 87 THR A N 1
ATOM 670 C CA . THR A 1 87 ? -7.987 9.158 1.040 1.00 97.06 87 THR A CA 1
ATOM 671 C C . THR A 1 87 ? -9.264 8.326 1.047 1.00 97.06 87 THR A C 1
ATOM 673 O O . THR A 1 87 ? -10.198 8.664 1.769 1.00 97.06 87 THR A O 1
ATOM 676 N N . THR A 1 88 ? -9.294 7.201 0.325 1.00 97.06 88 THR A N 1
ATOM 677 C CA . THR A 1 88 ? -10.446 6.284 0.309 1.00 97.06 88 THR A CA 1
ATOM 678 C C . THR A 1 88 ? -10.763 5.733 1.701 1.00 97.06 88 THR A C 1
ATOM 680 O O . THR A 1 88 ? -11.931 5.609 2.069 1.00 97.06 88 THR A O 1
ATOM 683 N N . LEU A 1 89 ? -9.738 5.447 2.504 1.00 96.06 89 LEU A N 1
ATOM 684 C CA . LEU A 1 89 ? -9.894 4.989 3.885 1.00 96.06 89 LEU A CA 1
ATOM 685 C C . LEU A 1 89 ? -10.266 6.106 4.869 1.00 96.06 89 LEU A C 1
ATOM 687 O O . LEU A 1 89 ? -10.507 5.802 6.036 1.00 96.06 89 LEU A O 1
ATOM 691 N N . HIS A 1 90 ? -10.283 7.376 4.452 1.00 96.00 90 HIS A N 1
ATOM 692 C CA . HIS A 1 90 ? -10.330 8.532 5.358 1.00 96.00 90 HIS A CA 1
ATOM 693 C C . HIS A 1 90 ? -9.277 8.418 6.474 1.00 96.00 90 HIS A C 1
ATOM 695 O O . HIS A 1 90 ? -9.549 8.645 7.658 1.00 96.00 90 HIS A O 1
ATOM 701 N N . ALA A 1 91 ? -8.077 7.982 6.091 1.00 96.12 91 ALA A N 1
ATOM 702 C CA . ALA A 1 91 ? -7.026 7.641 7.023 1.00 96.12 91 ALA A CA 1
ATOM 703 C C . ALA A 1 91 ? -6.352 8.892 7.603 1.00 96.12 91 ALA A C 1
ATOM 705 O O . ALA A 1 91 ? -6.016 9.841 6.897 1.00 96.12 91 ALA A O 1
ATOM 706 N N . ILE A 1 92 ? -6.078 8.848 8.904 1.00 95.94 92 ILE A N 1
ATOM 707 C CA . ILE A 1 92 ? -5.242 9.807 9.619 1.00 95.94 92 ILE A CA 1
ATOM 708 C C . ILE A 1 92 ? -3.937 9.103 9.972 1.00 95.94 92 ILE A C 1
ATOM 710 O O . ILE A 1 92 ? -3.925 8.146 10.754 1.00 95.94 92 ILE A O 1
ATOM 714 N N . VAL A 1 93 ? -2.834 9.595 9.414 1.00 95.38 93 VAL A N 1
ATOM 715 C CA . VAL A 1 93 ? -1.487 9.091 9.688 1.00 95.38 93 VAL A CA 1
ATOM 716 C C . VAL A 1 93 ? -0.842 9.952 10.769 1.00 95.38 93 VAL A C 1
ATOM 718 O O . VAL A 1 93 ? -0.720 11.167 10.634 1.00 95.38 93 VAL A O 1
ATOM 721 N N . SER A 1 94 ? -0.419 9.320 11.858 1.00 95.12 94 SER A N 1
ATOM 722 C CA . SER A 1 94 ? 0.326 9.962 12.935 1.00 95.12 94 SER A CA 1
ATOM 723 C C . SER A 1 94 ? 1.774 9.497 12.899 1.00 95.12 94 SER A C 1
ATOM 725 O O . SER A 1 94 ? 2.091 8.414 13.389 1.00 95.12 94 SER A O 1
ATOM 727 N N . LEU A 1 95 ? 2.655 10.337 12.350 1.00 93.06 95 LEU A N 1
ATOM 728 C CA . LEU A 1 95 ? 4.092 10.055 12.265 1.00 93.06 95 LEU A CA 1
ATOM 729 C C . LEU A 1 95 ? 4.741 9.923 13.648 1.00 93.06 95 LEU A C 1
ATOM 731 O O . LEU A 1 95 ? 5.595 9.070 13.843 1.00 93.06 95 LEU A O 1
ATOM 735 N N . VAL A 1 96 ? 4.274 10.699 14.632 1.00 96.38 96 VAL A N 1
ATOM 736 C CA . VAL A 1 96 ? 4.772 10.641 16.020 1.00 96.38 96 VAL A CA 1
ATOM 737 C C . VAL A 1 96 ? 4.548 9.265 16.653 1.00 96.38 96 VAL A C 1
ATOM 739 O O . VAL A 1 96 ? 5.376 8.796 17.424 1.00 96.38 96 VAL A O 1
ATOM 742 N N . HIS A 1 97 ? 3.437 8.603 16.324 1.00 95.12 97 HIS A N 1
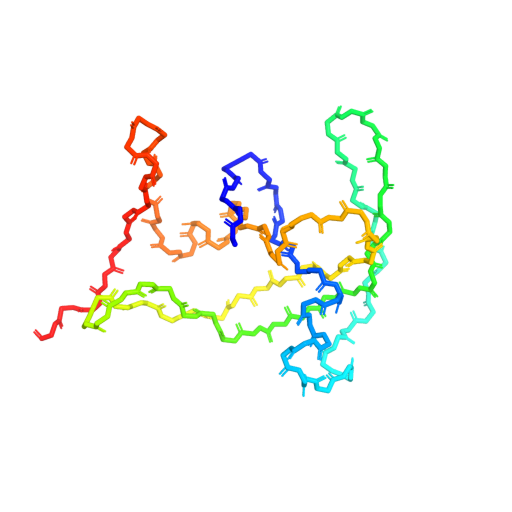ATOM 743 C CA . HIS A 1 97 ? 3.091 7.297 16.889 1.00 95.12 97 HIS A CA 1
ATOM 744 C C . HIS A 1 97 ? 3.367 6.136 15.932 1.00 95.12 97 HIS A C 1
ATOM 746 O O . HIS A 1 97 ? 3.159 4.989 16.318 1.00 95.12 97 HIS A O 1
ATOM 752 N N . LEU A 1 98 ? 3.752 6.432 14.685 1.00 93.12 98 LEU A N 1
ATOM 753 C CA . LEU A 1 98 ? 3.811 5.481 13.573 1.00 93.12 98 LEU A CA 1
ATOM 754 C C . LEU A 1 98 ? 2.516 4.661 13.446 1.00 93.12 98 LEU A C 1
ATOM 756 O O . LEU A 1 98 ? 2.532 3.444 13.268 1.00 93.12 98 LEU A O 1
ATOM 760 N N . LYS A 1 99 ? 1.369 5.342 13.578 1.00 92.81 99 LYS A N 1
ATOM 761 C CA . LYS A 1 99 ? 0.038 4.723 13.503 1.00 92.81 99 LYS A CA 1
ATOM 762 C C . LYS A 1 99 ? -0.816 5.361 12.426 1.00 92.81 99 LYS A C 1
ATOM 764 O O . LYS A 1 99 ? -0.793 6.573 12.235 1.00 92.81 99 LYS A O 1
ATOM 769 N N . MET A 1 100 ? -1.646 4.532 11.809 1.00 93.88 100 MET A N 1
ATOM 770 C CA . MET A 1 100 ? -2.731 4.946 10.935 1.00 93.88 100 MET A CA 1
ATOM 771 C C . MET A 1 100 ? -4.063 4.655 11.629 1.00 93.88 100 MET A C 1
ATOM 773 O O . MET A 1 100 ? -4.255 3.570 12.179 1.00 93.88 100 MET A O 1
ATOM 777 N N . LYS A 1 101 ? -4.975 5.625 11.626 1.00 94.56 101 LYS A N 1
ATOM 778 C CA . LYS A 1 101 ? -6.359 5.463 12.087 1.00 94.56 101 LYS A CA 1
ATOM 779 C C . LYS A 1 101 ? -7.297 5.658 10.910 1.00 94.56 101 LYS A C 1
ATOM 781 O O . LYS A 1 101 ? -7.073 6.554 10.111 1.00 94.56 101 LYS A O 1
ATOM 786 N N . PHE A 1 102 ? -8.346 4.860 10.838 1.00 95.25 102 PHE A N 1
ATOM 787 C CA . PHE A 1 102 ? -9.375 4.954 9.810 1.00 95.25 102 PHE A CA 1
ATOM 788 C C . PHE A 1 102 ? -10.720 4.546 10.424 1.00 95.25 102 PHE A C 1
ATOM 790 O O . PHE A 1 102 ? -10.737 3.771 11.390 1.00 95.25 102 PHE A O 1
ATOM 797 N N . PRO A 1 103 ? -11.848 5.071 9.922 1.00 93.81 103 PRO A N 1
ATOM 798 C CA . PRO A 1 103 ? -13.164 4.600 10.319 1.00 93.81 103 PRO A CA 1
ATOM 799 C C . PRO A 1 103 ? -13.328 3.116 9.977 1.00 93.81 103 PRO A C 1
ATOM 801 O O . PRO A 1 103 ? -12.908 2.651 8.920 1.00 93.81 103 PRO A O 1
ATOM 804 N N . THR A 1 104 ? -13.967 2.379 10.875 1.00 92.38 104 THR A N 1
ATOM 805 C CA . THR A 1 104 ? -14.390 0.990 10.652 1.00 92.38 104 THR A CA 1
ATOM 8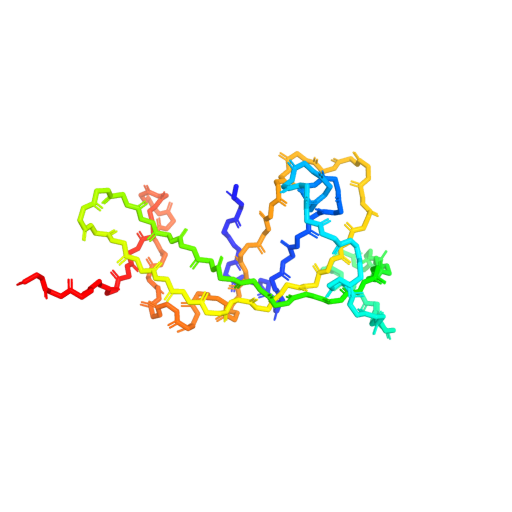06 C C . THR A 1 104 ? -15.896 0.937 10.846 1.00 92.38 104 THR A C 1
ATOM 808 O O . THR A 1 104 ? -16.451 1.813 11.518 1.00 92.38 104 THR A O 1
ATOM 811 N N . GLN A 1 105 ? -16.577 -0.026 10.219 1.00 80.44 105 GLN A N 1
ATOM 812 C CA . GLN A 1 105 ? -18.005 -0.192 10.479 1.00 80.44 105 GLN A CA 1
ATOM 813 C C . GLN A 1 105 ? -18.196 -0.466 11.972 1.00 80.44 105 GLN A C 1
ATOM 815 O O . GLN A 1 105 ? -17.487 -1.283 12.558 1.00 80.44 105 GLN A O 1
ATOM 820 N N . VAL A 1 106 ? -19.106 0.281 12.595 1.00 65.69 106 VAL A N 1
ATOM 821 C CA . VAL A 1 106 ? -19.497 0.015 13.978 1.00 65.69 106 VAL A CA 1
ATOM 822 C C . VAL A 1 106 ? -20.253 -1.310 13.954 1.00 65.69 106 VAL A C 1
ATOM 824 O O . VAL A 1 106 ? -21.169 -1.459 13.148 1.00 65.69 106 VAL A O 1
ATOM 827 N N . ALA A 1 107 ? -19.802 -2.269 14.763 1.00 53.97 107 ALA A N 1
ATOM 828 C CA . ALA A 1 107 ? -20.503 -3.534 14.968 1.00 53.97 107 ALA A CA 1
ATOM 829 C C . ALA A 1 107 ? -21.908 -3.308 15.542 1.00 53.97 107 ALA A C 1
ATOM 831 O O . ALA A 1 107 ? -22.065 -2.350 16.337 1.00 53.97 107 ALA A O 1
#

Mean predicted aligned error: 3.95 Å

Nearest PDB structures (foldseek):
  3s8i-assembly1_B  TM=7.575E-01  e=5.374E-04  Homo sapiens
  5ys4-assembly1_D  TM=7.576E-01  e=7.700E-04  Leishmania major
  7efy-assembly1_A-2  TM=8.181E-01  e=2.133E-03  Cryptosporidium hominis
  4rgh-assembly1_B  TM=7.386E-01  e=9.786E-04  Homo sapiens
  6dt7-assembly1_B  TM=3.051E-01  e=9.970E+00  Enquatrovirus N4

Sequence (107 aa):
MLVDTCNSVDLLYLSTFDKLRLPRSLIKPLHTVLTGFTGHTIQAVGEVTLDFTVGEGTKISTIRAHFTVVDLEDSSYNELIGRPILTTLHAIVSLVHLKMKFPTQVA

pLDDT: mean 92.62, std 6.73, range [53.97, 97.94]

Organism: Lithospermum erythrorhizon (NCBI:txid34254)